Protein AF-A0A1V4UPD9-F1 (afdb_monomer_lite)

Radius of gyration: 21.55 Å; chains: 1; bounding box: 56×26×69 Å

Structure (mmCIF, N/CA/C/O backbone):
data_AF-A0A1V4UPD9-F1
#
_entry.id   AF-A0A1V4UPD9-F1
#
loop_
_atom_site.group_PDB
_atom_site.id
_atom_site.type_symbol
_atom_site.label_atom_id
_atom_site.label_alt_id
_atom_site.label_comp_id
_atom_site.label_asym_id
_atom_site.label_entity_id
_atom_site.label_seq_id
_atom_site.pdbx_PDB_ins_code
_atom_site.Cartn_x
_atom_site.Cartn_y
_atom_site.Cartn_z
_atom_site.occupancy
_atom_site.B_iso_or_equiv
_atom_site.auth_seq_id
_atom_site.auth_comp_id
_atom_site.auth_asym_id
_atom_site.auth_atom_id
_atom_site.pdbx_PDB_model_num
ATOM 1 N N . MET A 1 1 ? -16.991 -17.805 40.199 1.00 41.88 1 MET A N 1
ATOM 2 C CA . MET A 1 1 ? -15.909 -17.792 39.193 1.00 41.88 1 MET A CA 1
ATOM 3 C C . MET A 1 1 ? -16.563 -17.442 37.862 1.00 41.88 1 MET A C 1
ATOM 5 O O . MET A 1 1 ? -17.046 -18.324 37.170 1.00 41.88 1 MET A O 1
ATOM 9 N N . GLN A 1 2 ? -16.775 -16.145 37.611 1.00 40.81 2 GLN A N 1
ATOM 10 C CA . GLN A 1 2 ? -17.481 -15.676 36.415 1.00 40.81 2 GLN A CA 1
ATOM 11 C C . GLN A 1 2 ? -16.563 -15.836 35.205 1.00 40.81 2 GLN A C 1
ATOM 13 O O . GLN A 1 2 ? -15.444 -15.324 35.205 1.00 40.81 2 GLN A O 1
ATOM 18 N N . MET A 1 3 ? -17.042 -16.561 34.195 1.00 44.16 3 MET A N 1
ATOM 19 C CA . MET A 1 3 ? -16.445 -16.580 32.867 1.00 44.16 3 MET A CA 1
ATOM 20 C C . MET A 1 3 ? -16.552 -15.168 32.283 1.00 44.16 3 MET A C 1
ATOM 22 O O . MET A 1 3 ? -17.588 -14.796 31.741 1.00 44.16 3 MET A O 1
ATOM 26 N N . ARG A 1 4 ? -15.481 -14.374 32.399 1.00 46.31 4 ARG A N 1
ATOM 27 C CA . ARG A 1 4 ? -15.223 -13.287 31.452 1.00 46.31 4 ARG A CA 1
ATOM 28 C C . ARG A 1 4 ? -14.877 -13.953 30.128 1.00 46.31 4 ARG A C 1
ATOM 30 O O . ARG A 1 4 ? -13.709 -14.227 29.860 1.00 46.31 4 ARG A O 1
ATOM 37 N N . VAL A 1 5 ? -15.887 -14.294 29.337 1.00 53.84 5 VAL A N 1
ATOM 38 C CA . VAL A 1 5 ? -15.661 -14.426 27.899 1.00 53.84 5 VAL A CA 1
ATOM 39 C C . VAL A 1 5 ? -15.136 -13.058 27.463 1.00 53.84 5 VAL A C 1
ATOM 41 O O . VAL A 1 5 ? -15.765 -12.044 27.752 1.00 53.84 5 VAL A O 1
ATOM 44 N N . ARG A 1 6 ? -13.905 -13.031 26.947 1.00 54.03 6 ARG A N 1
ATOM 45 C CA . ARG A 1 6 ? -13.138 -11.820 26.639 1.00 54.03 6 ARG A CA 1
ATOM 46 C C . ARG A 1 6 ? -13.899 -10.971 25.623 1.00 54.03 6 ARG A C 1
ATOM 48 O O . ARG A 1 6 ? -13.913 -11.297 24.442 1.00 54.03 6 ARG A O 1
ATOM 55 N N . GLU A 1 7 ? -14.501 -9.876 26.074 1.00 53.22 7 GLU A N 1
ATOM 56 C CA . GLU A 1 7 ? -15.088 -8.853 25.194 1.00 53.22 7 GLU A CA 1
ATOM 57 C C . GLU A 1 7 ? -14.040 -8.317 24.200 1.00 53.22 7 GLU A C 1
ATOM 59 O O . GLU A 1 7 ? -14.354 -8.069 23.039 1.00 53.22 7 GLU A O 1
ATOM 64 N N . ASP A 1 8 ? -12.770 -8.284 24.615 1.00 53.12 8 ASP A N 1
ATOM 65 C CA . ASP A 1 8 ? -11.622 -7.931 23.774 1.00 53.12 8 ASP A CA 1
ATOM 66 C C . ASP A 1 8 ? -11.467 -8.846 22.545 1.00 53.12 8 ASP A C 1
ATOM 68 O O . ASP A 1 8 ? -11.128 -8.369 21.459 1.00 53.12 8 ASP A O 1
ATOM 72 N N . ASP A 1 9 ? -11.750 -10.148 22.676 1.00 56.34 9 ASP A N 1
ATOM 73 C CA . ASP A 1 9 ? -11.645 -11.091 21.553 1.00 56.34 9 ASP A CA 1
ATOM 74 C C . ASP A 1 9 ? -12.745 -10.807 20.514 1.00 56.34 9 ASP A C 1
ATOM 76 O O . ASP A 1 9 ? -12.488 -10.845 19.313 1.00 56.34 9 ASP A O 1
ATOM 80 N N . VAL A 1 10 ? -13.950 -10.437 20.964 1.00 57.22 10 VAL A N 1
ATOM 81 C CA . VAL A 1 10 ? -15.097 -10.130 20.090 1.00 57.22 10 VAL A CA 1
ATOM 82 C C . VAL A 1 10 ? -14.867 -8.831 19.312 1.00 57.22 10 VAL A C 1
ATOM 84 O O . VAL A 1 10 ? -15.122 -8.764 18.111 1.00 57.22 10 VAL A O 1
ATOM 87 N N . VAL A 1 11 ? -14.336 -7.802 19.973 1.00 55.56 11 VAL A N 1
ATOM 88 C CA . VAL A 1 11 ? -14.058 -6.494 19.361 1.00 55.56 11 VAL A CA 1
ATOM 89 C C . VAL A 1 11 ? -12.946 -6.584 18.311 1.00 55.56 11 VAL A C 1
ATOM 91 O O . VAL A 1 11 ? -13.034 -5.977 17.237 1.00 55.56 11 VAL A O 1
ATOM 94 N N . THR A 1 12 ? -11.911 -7.376 18.594 1.00 58.94 12 THR A N 1
ATOM 95 C CA . THR A 1 12 ? -10.813 -7.622 17.651 1.00 58.94 12 THR A CA 1
ATOM 96 C C . THR A 1 12 ? -11.311 -8.384 16.420 1.00 58.94 12 THR A C 1
ATOM 98 O O . THR A 1 12 ? -10.916 -8.062 15.298 1.00 58.94 12 THR A O 1
ATOM 101 N N . ASP A 1 13 ? -12.237 -9.327 16.606 1.00 62.50 13 ASP A N 1
ATOM 102 C CA . ASP A 1 13 ? -12.828 -10.117 15.525 1.00 62.50 13 ASP A CA 1
ATOM 103 C C . ASP A 1 13 ? -13.654 -9.246 14.559 1.00 62.50 13 ASP A C 1
ATOM 105 O O . ASP A 1 13 ? -13.524 -9.366 13.343 1.00 62.50 13 ASP A O 1
ATOM 109 N N . VAL A 1 14 ? -14.409 -8.267 15.070 1.00 64.50 14 VAL A N 1
ATOM 110 C CA . VAL A 1 14 ? -15.180 -7.322 14.235 1.00 64.50 14 VAL A CA 1
ATOM 111 C C . VAL A 1 14 ? -14.269 -6.399 13.417 1.00 64.50 14 VAL A C 1
ATOM 113 O O . VAL A 1 14 ? -14.512 -6.173 12.229 1.00 64.50 14 VAL A O 1
ATOM 116 N N . ALA A 1 15 ? -13.197 -5.874 14.017 1.00 61.72 15 ALA A N 1
ATOM 117 C CA . ALA A 1 15 ? -12.240 -5.021 13.308 1.00 61.72 15 ALA A CA 1
ATOM 118 C C . ALA A 1 15 ? -11.494 -5.795 12.206 1.00 61.72 15 ALA A C 1
ATOM 120 O O . ALA A 1 15 ? -11.293 -5.281 11.102 1.00 61.72 15 ALA A O 1
ATOM 121 N N . VAL A 1 16 ? -11.127 -7.048 12.485 1.00 62.72 16 VAL A N 1
ATOM 122 C CA . VAL A 1 16 ? -10.521 -7.956 11.506 1.00 62.72 16 VAL A CA 1
ATOM 123 C C . VAL A 1 16 ? -11.519 -8.305 10.401 1.00 62.72 16 VAL A C 1
ATOM 125 O O . VAL A 1 16 ? -11.152 -8.273 9.229 1.00 62.72 16 VAL A O 1
ATOM 128 N N . GLN A 1 17 ? -12.788 -8.555 10.726 1.00 64.00 17 GLN A N 1
ATOM 129 C CA . GLN A 1 17 ? -13.836 -8.818 9.737 1.00 64.00 17 GLN A CA 1
ATOM 130 C C . GLN A 1 17 ? -14.079 -7.623 8.810 1.00 64.00 17 GLN A C 1
ATOM 132 O O . GLN A 1 17 ? -14.153 -7.817 7.600 1.00 64.00 17 GLN A O 1
ATOM 137 N N . LEU A 1 18 ? -14.130 -6.392 9.327 1.00 63.94 18 LEU A N 1
ATOM 138 C CA . LEU A 1 18 ? -14.243 -5.184 8.498 1.00 63.94 18 LEU A CA 1
ATOM 139 C C . LEU A 1 18 ? -13.027 -5.012 7.578 1.00 63.94 18 LEU A C 1
ATOM 141 O O . LEU A 1 18 ? -13.183 -4.724 6.391 1.00 63.94 18 LEU A O 1
ATOM 145 N N . LEU A 1 19 ? -11.820 -5.275 8.088 1.00 65.19 19 LEU A N 1
ATOM 146 C CA . LEU A 1 19 ? -10.602 -5.256 7.279 1.00 65.19 19 LEU A CA 1
ATOM 147 C C . LEU A 1 19 ? -10.619 -6.329 6.180 1.00 65.19 19 LEU A C 1
ATOM 149 O O . LEU A 1 19 ? -10.166 -6.082 5.067 1.00 65.19 19 LEU A O 1
ATOM 153 N N . ILE A 1 20 ? -11.137 -7.519 6.471 1.00 67.56 20 ILE A N 1
ATOM 154 C CA . ILE A 1 20 ? -11.302 -8.603 5.497 1.00 67.56 20 ILE A CA 1
ATOM 155 C C . ILE A 1 20 ? -12.341 -8.202 4.440 1.00 67.56 20 ILE A C 1
ATOM 157 O O . ILE A 1 20 ? -12.088 -8.359 3.245 1.00 67.56 20 ILE A O 1
ATOM 161 N N . ILE A 1 21 ? -13.476 -7.639 4.863 1.00 68.44 21 ILE A N 1
ATOM 162 C CA . ILE A 1 21 ? -14.583 -7.230 3.991 1.00 68.44 21 ILE A CA 1
ATOM 163 C C . ILE A 1 21 ? -14.185 -6.083 3.063 1.00 68.44 21 ILE A C 1
ATOM 165 O O . ILE A 1 21 ? -14.641 -6.074 1.929 1.00 68.44 21 ILE A O 1
ATOM 169 N N . GLU A 1 22 ? -13.339 -5.142 3.482 1.00 64.38 22 GLU A N 1
ATOM 170 C CA . GLU A 1 22 ? -12.909 -4.032 2.616 1.00 64.38 22 GLU A CA 1
ATOM 171 C C . GLU A 1 22 ? -11.571 -4.304 1.916 1.00 64.38 22 GLU A C 1
ATOM 173 O O . GLU A 1 22 ? -11.393 -3.996 0.734 1.00 64.38 22 GLU A O 1
ATOM 178 N N . GLY A 1 23 ? -10.631 -4.939 2.613 1.00 67.19 23 GLY A N 1
ATOM 179 C CA . GLY A 1 23 ? -9.286 -5.216 2.121 1.00 67.19 23 GLY A CA 1
ATOM 180 C C . GLY A 1 23 ? -9.248 -6.276 1.022 1.00 67.19 23 GLY A C 1
ATOM 181 O O . GLY A 1 23 ? -8.504 -6.113 0.052 1.00 67.19 23 GLY A O 1
ATOM 182 N N . ILE A 1 24 ? -10.065 -7.334 1.117 1.00 70.81 24 ILE A N 1
ATOM 183 C CA . ILE A 1 24 ? -10.121 -8.381 0.083 1.00 70.81 24 ILE A CA 1
ATOM 184 C C . ILE A 1 24 ? -10.710 -7.843 -1.229 1.00 70.81 24 ILE A C 1
ATOM 186 O O . ILE A 1 24 ? -10.094 -8.074 -2.273 1.00 70.81 24 ILE A O 1
ATOM 190 N N . PRO A 1 25 ? -11.826 -7.089 -1.245 1.00 72.19 25 PRO A N 1
ATOM 191 C CA . PRO A 1 25 ? -12.313 -6.460 -2.470 1.00 72.19 25 PRO A CA 1
ATOM 192 C C . PRO A 1 25 ? -11.340 -5.441 -3.053 1.00 72.19 25 PRO A C 1
ATOM 194 O O . PRO A 1 25 ? -11.191 -5.394 -4.272 1.00 72.19 25 PRO A O 1
ATOM 197 N N . LEU A 1 26 ? -10.634 -4.668 -2.220 1.00 70.38 26 LEU A N 1
ATOM 198 C CA . LEU A 1 26 ? -9.618 -3.731 -2.702 1.00 70.38 26 LEU A CA 1
ATOM 199 C C . LEU A 1 26 ? -8.455 -4.473 -3.383 1.00 70.38 26 LEU A C 1
ATOM 201 O O . LEU A 1 26 ? -8.033 -4.098 -4.476 1.00 70.38 26 LEU A O 1
ATOM 205 N N . LEU A 1 27 ? -7.979 -5.568 -2.780 1.00 66.06 27 LEU A N 1
ATOM 206 C CA . LEU A 1 27 ? -6.993 -6.471 -3.385 1.00 66.06 27 LEU A CA 1
ATOM 207 C C . LEU A 1 27 ? -7.502 -7.076 -4.690 1.00 66.06 27 LEU A C 1
ATOM 209 O O . LEU A 1 27 ? -6.787 -7.072 -5.692 1.00 66.06 27 LEU A O 1
ATOM 213 N N . GLY A 1 28 ? -8.741 -7.567 -4.687 1.00 71.19 28 GLY A N 1
ATOM 214 C CA . GLY A 1 28 ? -9.406 -8.119 -5.860 1.00 71.19 28 GLY A CA 1
ATOM 215 C C . GLY A 1 28 ? -9.491 -7.100 -6.993 1.00 71.19 28 GLY A C 1
ATOM 216 O O . GLY A 1 28 ? -9.176 -7.429 -8.133 1.00 71.19 28 GLY A O 1
ATOM 217 N N . LEU A 1 29 ? -9.815 -5.844 -6.682 1.00 69.38 29 LEU A N 1
ATOM 218 C CA . LEU A 1 29 ? -9.849 -4.744 -7.641 1.00 69.38 29 LEU A CA 1
ATOM 219 C C . LEU A 1 29 ? -8.457 -4.445 -8.205 1.00 69.38 29 LEU A C 1
ATOM 221 O O . LEU A 1 29 ? -8.309 -4.311 -9.418 1.00 69.38 29 LEU A O 1
ATOM 225 N N . V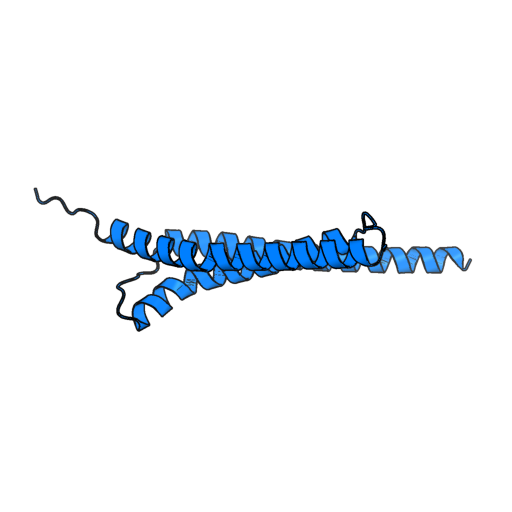AL A 1 30 ? -7.427 -4.375 -7.357 1.00 73.44 30 VAL A N 1
ATOM 226 C CA . VAL A 1 30 ? -6.039 -4.166 -7.801 1.00 73.44 30 VAL A CA 1
ATOM 227 C C . VAL A 1 30 ? -5.603 -5.287 -8.743 1.00 73.44 30 VAL A C 1
ATOM 229 O O . VAL A 1 30 ? -5.070 -5.018 -9.821 1.00 73.44 30 VAL A O 1
ATOM 232 N N . TYR A 1 31 ? -5.879 -6.540 -8.383 1.00 71.19 31 TYR A N 1
ATOM 233 C CA . TYR A 1 31 ? -5.538 -7.699 -9.205 1.00 71.19 31 TYR A CA 1
ATOM 234 C C . TYR A 1 31 ? -6.338 -7.738 -10.510 1.00 71.19 31 TYR A C 1
ATOM 236 O O . TYR A 1 31 ? -5.804 -8.079 -11.564 1.00 71.19 31 TYR A O 1
ATOM 244 N N . TYR A 1 32 ? -7.606 -7.334 -10.464 1.00 72.94 32 TYR A N 1
ATOM 245 C CA . TYR A 1 32 ? -8.466 -7.225 -11.634 1.00 72.94 32 TYR A CA 1
ATOM 246 C C . TYR A 1 32 ? -7.976 -6.146 -12.605 1.00 72.94 32 TYR A C 1
ATOM 248 O O . TYR A 1 32 ? -7.846 -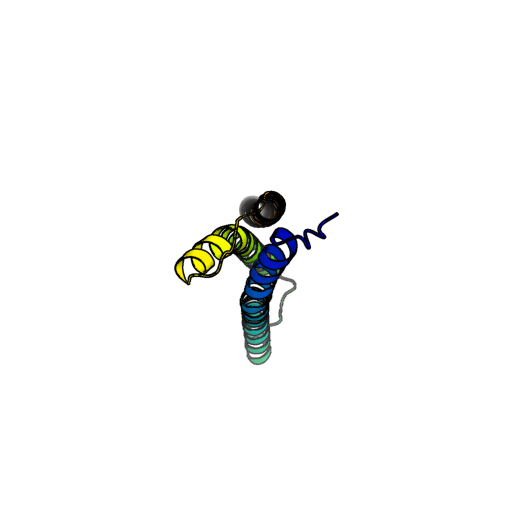6.403 -13.801 1.00 72.94 32 TYR A O 1
ATOM 256 N N . LEU A 1 33 ? -7.643 -4.952 -12.109 1.00 71.94 33 LEU A N 1
ATOM 257 C CA . LEU A 1 33 ? -7.075 -3.875 -12.923 1.00 71.94 33 LEU A CA 1
ATOM 258 C C . LEU A 1 33 ? -5.729 -4.289 -13.521 1.00 71.94 33 LEU A C 1
ATOM 260 O O . LEU A 1 33 ? -5.464 -4.025 -14.696 1.00 71.94 33 LEU A O 1
ATOM 264 N N . TRP A 1 34 ? -4.914 -5.003 -12.741 1.00 71.00 34 TRP A N 1
ATOM 265 C CA . TRP A 1 34 ? -3.669 -5.591 -13.218 1.00 71.00 34 TRP A CA 1
ATOM 266 C C . TRP A 1 34 ? -3.914 -6.565 -14.374 1.00 71.00 34 TRP A C 1
ATOM 268 O O . TRP A 1 34 ? -3.305 -6.455 -15.440 1.00 71.00 34 TRP A O 1
ATOM 278 N N . HIS A 1 35 ? -4.833 -7.508 -14.177 1.00 72.75 35 HIS A N 1
ATOM 279 C CA . HIS A 1 35 ? -5.211 -8.493 -15.179 1.00 72.75 35 HIS A CA 1
ATOM 280 C C . HIS A 1 35 ? -5.737 -7.823 -16.455 1.00 72.75 35 HIS A C 1
ATOM 282 O O . HIS A 1 35 ? -5.306 -8.158 -17.557 1.00 72.75 35 HIS A O 1
ATOM 288 N N . LYS A 1 36 ? -6.620 -6.828 -16.318 1.00 73.12 36 LYS A N 1
ATOM 289 C CA . LYS A 1 36 ? -7.193 -6.089 -17.449 1.00 73.12 36 LYS A CA 1
ATOM 290 C C . LYS A 1 36 ? -6.118 -5.356 -18.251 1.00 73.12 36 LYS A C 1
ATOM 292 O O . LYS A 1 36 ? -6.138 -5.390 -19.477 1.00 73.12 36 LYS A O 1
ATOM 297 N N . ARG A 1 37 ? -5.140 -4.746 -17.573 1.00 73.06 37 ARG A N 1
ATOM 298 C CA . ARG A 1 37 ? -3.983 -4.117 -18.224 1.00 73.06 37 ARG A CA 1
ATOM 299 C C . ARG A 1 37 ? -3.149 -5.134 -19.003 1.00 73.06 37 ARG A C 1
ATOM 301 O O . ARG A 1 37 ? -2.737 -4.842 -20.121 1.00 73.06 37 ARG A O 1
ATOM 308 N N . LYS A 1 38 ? -2.921 -6.319 -18.431 1.00 69.31 38 LYS A N 1
ATOM 309 C CA . LYS A 1 38 ? -2.185 -7.403 -19.094 1.00 69.31 38 LYS A CA 1
ATOM 310 C C . LYS A 1 38 ? -2.890 -7.858 -20.375 1.00 69.31 38 LYS A C 1
ATOM 312 O O . LYS A 1 38 ? -2.253 -7.954 -21.418 1.00 69.31 38 LYS A O 1
ATOM 317 N N . MET A 1 39 ? -4.206 -8.060 -20.307 1.00 70.44 39 MET A N 1
ATOM 318 C CA . MET A 1 39 ? -5.021 -8.429 -21.470 1.00 70.44 39 MET A CA 1
ATOM 319 C C . MET A 1 39 ? -5.007 -7.347 -22.549 1.00 70.44 39 MET A C 1
ATOM 321 O O . MET A 1 39 ? -4.798 -7.656 -23.713 1.00 70.44 39 MET A O 1
ATOM 325 N N . TYR A 1 40 ? -5.108 -6.076 -22.164 1.00 73.69 40 TYR A N 1
ATOM 326 C CA . TYR A 1 40 ? -5.032 -4.960 -23.108 1.00 73.69 40 TYR A CA 1
ATOM 327 C C . TYR A 1 40 ? -3.688 -4.884 -23.859 1.00 73.69 40 TYR A C 1
ATOM 329 O O . TYR A 1 40 ? -3.646 -4.556 -25.044 1.00 73.69 40 TYR A O 1
ATOM 337 N N . LEU A 1 41 ? -2.574 -5.188 -23.185 1.00 69.12 41 LEU A N 1
ATOM 338 C CA . LEU A 1 41 ? -1.249 -5.234 -23.817 1.00 69.12 41 LEU A CA 1
ATOM 339 C C . LEU A 1 41 ? -1.112 -6.427 -24.774 1.00 69.12 41 LEU A C 1
ATOM 341 O O . LEU A 1 41 ? -0.567 -6.264 -25.867 1.00 69.12 41 LEU A O 1
ATOM 345 N N . LEU A 1 42 ? -1.663 -7.584 -24.391 1.00 71.44 42 LEU A N 1
ATOM 346 C CA . LEU A 1 42 ? -1.731 -8.781 -25.235 1.00 71.44 42 LEU A CA 1
ATOM 347 C C . LEU A 1 42 ? -2.578 -8.547 -26.495 1.00 71.44 42 LEU A C 1
ATOM 349 O O . LEU A 1 42 ? -2.132 -8.875 -27.590 1.00 71.44 42 LEU A O 1
ATOM 353 N N . GLU A 1 43 ? -3.755 -7.928 -26.364 1.00 75.88 43 GLU A N 1
ATOM 354 C CA . GLU A 1 43 ? -4.639 -7.583 -27.490 1.00 75.88 43 GLU A CA 1
ATOM 355 C C . GLU A 1 43 ? -3.975 -6.628 -28.489 1.00 75.88 43 GLU A C 1
ATOM 357 O O . GLU A 1 43 ? -4.224 -6.704 -29.690 1.00 75.88 43 GLU A O 1
ATOM 362 N N . ARG A 1 44 ? -3.091 -5.744 -28.013 1.00 77.50 44 ARG A N 1
ATOM 363 C CA . ARG A 1 44 ? -2.318 -4.837 -28.872 1.00 77.50 44 ARG A CA 1
ATOM 364 C C . ARG A 1 44 ? -1.079 -5.476 -29.501 1.00 77.50 44 ARG A C 1
ATOM 366 O O . ARG A 1 44 ? -0.334 -4.775 -30.183 1.00 77.50 44 ARG A O 1
ATOM 373 N N . GLY A 1 45 ? -0.839 -6.769 -29.274 1.00 64.38 45 GLY A N 1
ATOM 374 C CA . GLY A 1 45 ? 0.323 -7.483 -29.804 1.00 64.38 45 GLY A CA 1
ATOM 375 C C . GLY A 1 45 ? 1.658 -6.942 -29.288 1.00 64.38 45 GLY A C 1
ATOM 376 O O . GLY A 1 45 ? 2.695 -7.195 -29.897 1.00 64.38 45 GLY A O 1
ATOM 377 N N . VAL A 1 46 ? 1.647 -6.179 -28.188 1.00 66.62 46 VAL A N 1
ATOM 378 C CA . VAL A 1 46 ? 2.868 -5.680 -27.555 1.00 66.62 46 VAL A CA 1
ATOM 379 C C . VAL A 1 46 ? 3.431 -6.840 -26.739 1.00 66.62 46 VAL A C 1
ATOM 381 O O . VAL A 1 46 ? 2.798 -7.228 -25.753 1.00 66.62 46 VAL A O 1
ATOM 384 N N . PRO A 1 47 ? 4.579 -7.432 -27.122 1.00 58.69 47 PRO A N 1
ATOM 385 C CA . PRO A 1 47 ? 5.159 -8.508 -26.338 1.00 58.69 47 PRO A CA 1
ATOM 386 C C . PRO A 1 47 ? 5.432 -7.975 -24.934 1.00 58.69 47 PRO A C 1
ATOM 388 O O . PRO A 1 47 ? 6.071 -6.932 -24.772 1.00 58.69 47 PRO A O 1
ATOM 391 N N . GLU A 1 48 ? 4.925 -8.685 -23.925 1.00 57.69 48 GLU A N 1
ATOM 392 C CA . GLU A 1 48 ? 5.262 -8.450 -22.526 1.00 57.69 48 GLU A CA 1
ATOM 393 C C . GLU A 1 48 ? 6.744 -8.810 -22.389 1.00 57.69 48 GLU A C 1
ATOM 395 O O . GLU A 1 48 ? 7.111 -9.949 -22.106 1.00 57.69 48 GLU A O 1
ATOM 400 N N . LYS A 1 49 ? 7.622 -7.853 -22.716 1.00 55.94 49 LYS A N 1
ATOM 401 C CA . LYS A 1 49 ? 9.040 -7.959 -22.403 1.00 55.94 49 LYS A CA 1
ATOM 402 C C . LYS A 1 49 ? 9.117 -8.260 -20.916 1.00 55.94 49 LYS A C 1
ATOM 404 O O . LYS A 1 49 ? 8.358 -7.688 -20.129 1.00 55.94 49 LYS A O 1
ATOM 409 N N . ASP A 1 50 ? 10.034 -9.144 -20.541 1.00 54.22 50 ASP A N 1
ATOM 410 C CA . ASP A 1 50 ? 10.441 -9.371 -19.155 1.00 54.22 50 ASP A CA 1
ATOM 411 C C . ASP A 1 50 ? 11.181 -8.105 -18.672 1.00 54.22 50 ASP A C 1
ATOM 413 O O . ASP A 1 50 ? 12.390 -8.059 -18.456 1.00 54.22 50 ASP A O 1
ATOM 417 N N . ASP A 1 51 ? 10.448 -6.994 -18.675 1.00 58.94 51 ASP A N 1
ATOM 418 C CA . ASP A 1 51 ? 10.956 -5.652 -18.561 1.00 58.94 51 ASP A CA 1
ATOM 419 C C . ASP A 1 51 ? 11.100 -5.401 -17.074 1.00 58.94 51 ASP A C 1
ATOM 421 O O . ASP A 1 51 ? 10.144 -5.454 -16.288 1.00 58.94 51 ASP A O 1
ATOM 425 N N . SER A 1 52 ? 12.326 -5.073 -16.685 1.00 60.81 52 SER A N 1
ATOM 426 C CA . SER A 1 52 ? 12.646 -4.545 -15.363 1.00 60.81 52 SER A CA 1
ATOM 427 C C . SER A 1 52 ? 11.639 -3.472 -14.919 1.00 60.81 52 SER A C 1
ATOM 429 O O . SER A 1 52 ? 11.324 -3.400 -13.734 1.00 60.81 52 SER A O 1
ATOM 431 N N . VAL A 1 53 ? 11.063 -2.730 -15.876 1.00 63.19 53 VAL A N 1
ATOM 432 C CA . VAL A 1 53 ? 9.978 -1.750 -15.731 1.00 63.19 53 VAL A CA 1
ATOM 433 C C . VAL A 1 53 ? 8.674 -2.364 -15.207 1.00 63.19 53 VAL A C 1
ATOM 435 O O . VAL A 1 53 ? 8.142 -1.880 -14.211 1.00 63.19 53 VAL A O 1
ATOM 438 N N . ALA A 1 54 ? 8.177 -3.459 -15.789 1.00 65.00 54 ALA A N 1
ATOM 439 C CA . ALA A 1 54 ? 6.955 -4.120 -15.319 1.00 65.00 54 ALA A CA 1
ATOM 440 C C . ALA A 1 54 ? 7.147 -4.715 -13.913 1.00 65.00 54 ALA A C 1
ATOM 442 O O . ALA A 1 54 ? 6.262 -4.641 -13.055 1.00 65.00 54 ALA A O 1
ATOM 443 N N . ARG A 1 55 ? 8.342 -5.253 -13.632 1.00 67.75 55 ARG A N 1
ATOM 444 C CA . ARG A 1 55 ? 8.720 -5.730 -12.290 1.00 67.75 55 ARG A CA 1
ATOM 445 C C . ARG A 1 55 ? 8.803 -4.584 -11.279 1.00 67.75 55 ARG A C 1
ATOM 447 O O . ARG A 1 55 ? 8.485 -4.769 -10.105 1.00 67.75 55 ARG A O 1
ATOM 454 N N . HIS A 1 56 ? 9.214 -3.407 -11.738 1.00 69.25 56 HIS A N 1
ATOM 455 C CA . HIS A 1 56 ? 9.279 -2.188 -10.948 1.00 69.25 56 HIS A CA 1
ATOM 456 C C . HIS A 1 56 ? 7.895 -1.664 -10.580 1.00 69.25 56 HIS A C 1
ATOM 458 O O . HIS A 1 56 ? 7.630 -1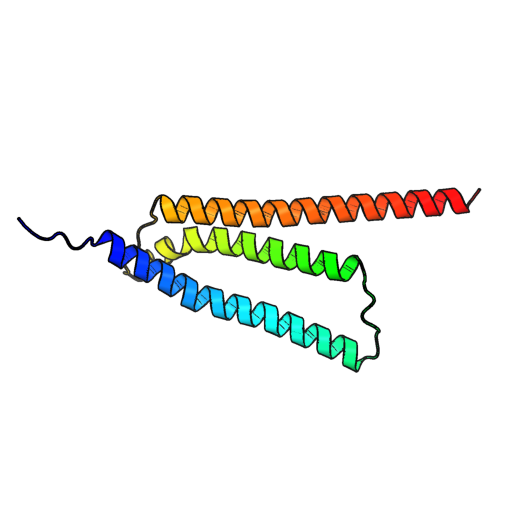.392 -9.413 1.00 69.25 56 HIS A O 1
ATOM 464 N N . GLU A 1 57 ? 6.992 -1.596 -11.555 1.00 72.06 57 GLU A N 1
ATOM 465 C CA . GLU A 1 57 ? 5.606 -1.193 -11.332 1.00 72.06 57 GLU A CA 1
ATOM 466 C C . GLU A 1 57 ? 4.899 -2.134 -10.355 1.00 72.06 57 GLU A C 1
ATOM 468 O O . GLU A 1 57 ? 4.237 -1.653 -9.441 1.00 72.06 57 GLU A O 1
ATOM 473 N N . ARG A 1 58 ? 5.108 -3.459 -10.455 1.00 72.62 58 ARG A N 1
ATOM 474 C CA . ARG A 1 58 ? 4.585 -4.421 -9.460 1.00 72.62 58 ARG A CA 1
ATOM 475 C C . ARG A 1 58 ? 5.066 -4.106 -8.046 1.00 72.62 58 ARG A C 1
ATOM 477 O O . ARG A 1 58 ? 4.279 -4.151 -7.107 1.00 72.62 58 ARG A O 1
ATOM 484 N N . ARG A 1 59 ? 6.353 -3.781 -7.881 1.00 76.25 59 ARG A N 1
ATOM 485 C CA . ARG A 1 59 ? 6.926 -3.436 -6.569 1.00 76.25 59 ARG A CA 1
ATOM 486 C C . ARG A 1 59 ? 6.361 -2.133 -6.019 1.00 76.25 59 ARG A C 1
ATOM 488 O O . ARG A 1 59 ? 6.091 -2.075 -4.826 1.00 76.25 59 ARG A O 1
ATOM 495 N N . ILE A 1 60 ? 6.152 -1.132 -6.872 1.00 80.12 60 ILE A N 1
ATOM 496 C CA . ILE A 1 60 ? 5.532 0.137 -6.476 1.00 80.12 60 ILE A CA 1
ATOM 497 C C . ILE A 1 60 ? 4.080 -0.093 -6.065 1.00 80.12 60 ILE A C 1
ATOM 499 O O . ILE A 1 60 ? 3.700 0.319 -4.978 1.00 80.12 60 ILE A O 1
ATOM 503 N N . VAL A 1 61 ? 3.285 -0.792 -6.880 1.00 81.00 61 VAL A N 1
ATOM 504 C CA . VAL A 1 61 ? 1.872 -1.076 -6.576 1.00 81.00 61 VAL A CA 1
ATOM 505 C C . VAL A 1 61 ? 1.745 -1.864 -5.274 1.00 81.00 61 VAL A C 1
ATOM 507 O O . VAL A 1 61 ? 0.963 -1.478 -4.411 1.00 81.00 61 VAL A O 1
ATOM 510 N N . ASN A 1 62 ? 2.564 -2.901 -5.080 1.00 79.38 62 ASN A N 1
ATOM 511 C CA . ASN A 1 62 ? 2.580 -3.652 -3.825 1.00 79.38 62 ASN A CA 1
ATOM 512 C C . ASN A 1 62 ? 3.040 -2.786 -2.644 1.00 79.38 62 ASN A C 1
ATOM 514 O O . ASN A 1 62 ? 2.461 -2.877 -1.570 1.00 79.38 62 ASN A O 1
ATOM 518 N N . GLY A 1 63 ? 4.046 -1.928 -2.831 1.00 82.44 63 GLY A N 1
ATOM 519 C CA . GLY A 1 63 ? 4.510 -1.005 -1.795 1.00 82.44 63 GLY A CA 1
ATOM 520 C C . GLY A 1 63 ? 3.432 -0.005 -1.371 1.00 82.44 63 GLY A C 1
ATOM 521 O O . GLY A 1 63 ? 3.192 0.159 -0.178 1.00 82.44 63 GLY A O 1
ATOM 522 N N . ILE A 1 64 ? 2.734 0.603 -2.339 1.00 84.00 64 ILE A N 1
ATOM 523 C CA . ILE A 1 64 ? 1.588 1.495 -2.095 1.00 84.00 64 ILE A CA 1
ATOM 524 C C . ILE A 1 64 ? 0.482 0.727 -1.375 1.00 84.00 64 ILE A C 1
ATOM 526 O O . ILE A 1 64 ? -0.047 1.214 -0.382 1.00 84.00 64 ILE A O 1
ATOM 530 N N . PHE A 1 65 ? 0.155 -0.476 -1.848 1.00 84.06 65 PHE A N 1
ATOM 531 C CA . PHE A 1 65 ? -0.881 -1.302 -1.246 1.00 84.06 65 PHE A CA 1
ATOM 532 C C . PHE A 1 65 ? -0.565 -1.633 0.217 1.00 84.06 65 PHE A C 1
ATOM 534 O O . PHE A 1 65 ? -1.406 -1.398 1.077 1.00 84.06 65 PHE A O 1
ATOM 541 N N . LEU A 1 66 ? 0.646 -2.112 0.524 1.00 82.75 66 LEU A N 1
ATOM 542 C CA . LEU A 1 66 ? 1.046 -2.414 1.901 1.00 82.75 66 LEU A CA 1
ATOM 543 C C . LEU A 1 66 ? 1.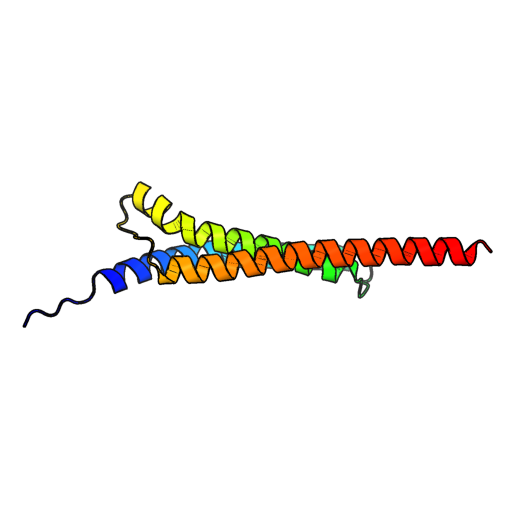065 -1.159 2.783 1.00 82.75 66 LEU A C 1
ATOM 545 O O . LEU A 1 66 ? 0.605 -1.205 3.920 1.00 82.75 66 LEU A O 1
ATOM 549 N N . ALA A 1 67 ? 1.556 -0.029 2.268 1.00 84.12 67 ALA A N 1
ATOM 550 C CA . ALA A 1 67 ? 1.555 1.221 3.021 1.00 84.12 67 ALA A CA 1
ATOM 551 C C . ALA A 1 67 ? 0.120 1.673 3.341 1.00 84.12 67 ALA A C 1
ATOM 553 O O . ALA A 1 67 ? -0.195 1.987 4.486 1.00 84.12 67 ALA A O 1
ATOM 554 N N . LEU A 1 68 ? -0.782 1.643 2.359 1.00 82.56 68 LEU A N 1
ATOM 555 C CA . LEU A 1 68 ? -2.186 1.981 2.578 1.00 82.56 68 LEU A CA 1
ATOM 556 C C . LEU A 1 68 ? -2.865 0.985 3.520 1.00 82.56 68 LEU A C 1
ATOM 558 O O . LEU A 1 68 ? -3.563 1.416 4.426 1.00 82.56 68 LEU A O 1
ATOM 562 N N . ALA A 1 69 ? -2.624 -0.317 3.368 1.00 82.00 69 ALA A N 1
ATOM 563 C CA . ALA A 1 69 ? -3.188 -1.346 4.239 1.00 82.00 69 ALA A CA 1
ATOM 564 C C . ALA A 1 69 ? -2.773 -1.148 5.705 1.00 82.00 69 ALA A C 1
ATOM 566 O O . ALA A 1 69 ? -3.623 -1.206 6.591 1.00 82.00 69 ALA A O 1
ATOM 567 N N . GLY A 1 70 ? -1.496 -0.842 5.962 1.00 82.88 70 GLY A N 1
ATOM 568 C CA . GLY A 1 70 ? -1.019 -0.512 7.307 1.00 82.88 70 GLY A CA 1
ATOM 569 C C . GLY A 1 70 ? -1.705 0.733 7.879 1.00 82.88 70 GLY A C 1
ATOM 570 O O . GLY A 1 70 ? -2.134 0.732 9.028 1.00 82.88 70 GLY A O 1
ATOM 571 N N . VAL A 1 71 ? -1.897 1.777 7.068 1.00 84.38 71 VAL A N 1
ATOM 572 C CA . VAL A 1 71 ? -2.630 2.988 7.480 1.00 84.38 71 VAL A CA 1
ATOM 573 C C . VAL A 1 71 ? -4.102 2.674 7.771 1.00 84.38 71 VAL A C 1
ATOM 575 O O . VAL A 1 71 ? -4.617 3.072 8.816 1.00 84.38 71 VAL A O 1
ATOM 578 N N . PHE A 1 72 ? -4.772 1.919 6.900 1.00 82.38 72 PHE A N 1
ATOM 579 C CA . PHE A 1 72 ? -6.168 1.529 7.081 1.00 82.38 72 PHE A CA 1
ATOM 580 C C . PHE A 1 72 ? -6.370 0.694 8.342 1.00 82.38 72 PHE A C 1
ATOM 582 O O . PHE A 1 72 ? -7.263 1.017 9.110 1.00 82.38 72 PHE A O 1
ATOM 589 N N . MET A 1 73 ? -5.495 -0.268 8.652 1.00 79.88 73 MET A N 1
ATOM 590 C CA . MET A 1 73 ? -5.581 -1.039 9.903 1.00 79.88 73 MET A CA 1
ATOM 591 C C . MET A 1 73 ? -5.582 -0.161 11.172 1.00 79.88 73 MET A C 1
ATOM 593 O O . MET A 1 73 ? -6.194 -0.534 12.169 1.00 79.88 73 MET A O 1
ATOM 597 N N . ILE A 1 74 ? -4.937 1.012 11.145 1.00 83.44 74 ILE A N 1
ATOM 598 C CA . ILE A 1 74 ? -4.942 1.974 12.264 1.00 83.44 74 ILE A CA 1
ATOM 599 C C . ILE A 1 74 ? -6.225 2.819 12.271 1.00 83.44 74 ILE A C 1
ATOM 601 O O . ILE A 1 74 ? -6.739 3.178 13.333 1.00 83.44 74 ILE A O 1
ATOM 605 N N . LEU A 1 75 ? -6.730 3.175 11.089 1.00 79.94 75 LEU A N 1
ATOM 606 C CA . LEU A 1 75 ? -7.900 4.038 10.918 1.00 79.94 75 LEU A CA 1
ATOM 607 C C . LEU A 1 75 ? -9.229 3.296 11.082 1.00 79.94 75 LEU A C 1
ATOM 609 O O . LEU A 1 75 ? -10.164 3.887 11.616 1.00 79.94 75 LEU A O 1
ATOM 613 N N . THR A 1 76 ? -9.323 2.028 10.684 1.00 79.06 76 THR A N 1
ATOM 614 C CA . THR A 1 76 ? -10.561 1.235 10.707 1.00 79.06 76 THR A CA 1
ATOM 615 C C . THR A 1 76 ? -11.239 1.232 12.083 1.00 79.06 76 THR A C 1
ATOM 617 O O . THR A 1 76 ? -12.424 1.560 12.126 1.00 79.06 76 THR A O 1
ATOM 620 N N . PRO A 1 77 ? -10.546 1.001 13.220 1.00 75.69 77 PRO A N 1
ATOM 621 C CA . PRO A 1 77 ? -11.184 1.074 14.538 1.00 75.69 77 PRO A CA 1
ATOM 622 C C . PRO A 1 77 ? -11.729 2.472 14.863 1.00 75.69 77 PRO A C 1
ATOM 624 O O . PRO A 1 77 ? -12.797 2.610 15.451 1.00 75.69 77 PRO A O 1
ATOM 627 N N . LYS A 1 78 ? -11.038 3.535 14.425 1.00 77.06 78 LYS A N 1
ATOM 628 C CA . LYS A 1 78 ? -11.492 4.920 14.633 1.00 77.06 78 LYS A CA 1
ATOM 629 C C . LYS A 1 78 ? -12.716 5.268 13.791 1.00 77.06 78 LYS A C 1
ATOM 631 O O . LYS A 1 78 ? -13.590 5.985 14.264 1.00 77.06 78 LYS A O 1
ATOM 636 N N . ILE A 1 79 ? -12.776 4.779 12.554 1.00 77.19 79 ILE A N 1
ATOM 637 C CA . ILE A 1 79 ? -13.928 4.979 11.667 1.00 77.19 79 ILE A CA 1
ATOM 638 C C . ILE A 1 79 ? -15.128 4.178 12.185 1.00 77.19 79 ILE A C 1
ATOM 640 O O . ILE A 1 79 ? -16.235 4.704 12.243 1.00 77.19 79 ILE A O 1
ATOM 644 N N . ALA A 1 80 ? -14.904 2.945 12.640 1.00 75.06 80 ALA A N 1
ATOM 645 C CA . ALA A 1 80 ? -15.927 2.116 13.268 1.00 75.06 80 ALA A CA 1
ATOM 646 C C . ALA A 1 80 ? -16.509 2.782 14.532 1.00 75.06 80 ALA A C 1
ATOM 648 O O . ALA A 1 80 ? -17.729 2.816 14.693 1.00 75.06 80 ALA A O 1
ATOM 649 N N . ALA A 1 81 ? -15.669 3.429 15.349 1.00 73.19 81 ALA A N 1
ATOM 650 C CA . ALA A 1 81 ? -16.127 4.206 16.501 1.00 73.19 81 ALA A CA 1
ATOM 651 C C . ALA A 1 81 ? -17.058 5.376 16.117 1.00 73.19 81 ALA A C 1
ATOM 653 O O . ALA A 1 81 ? -18.009 5.663 16.842 1.00 73.19 81 ALA A O 1
ATOM 654 N N . LEU A 1 82 ? -16.851 6.023 14.961 1.00 74.50 82 LEU A N 1
ATOM 655 C CA . LEU A 1 82 ? -17.766 7.060 14.451 1.00 74.50 82 LEU A CA 1
ATOM 656 C C . LEU A 1 82 ? -19.129 6.493 14.023 1.00 74.50 82 LEU A C 1
ATOM 658 O O . LEU A 1 82 ? -20.126 7.209 14.067 1.00 74.50 82 LEU A O 1
ATOM 662 N N . ALA A 1 83 ? -19.178 5.220 13.629 1.00 76.94 83 ALA A N 1
ATOM 663 C CA . ALA A 1 83 ? -20.405 4.508 13.277 1.00 76.94 83 ALA A CA 1
ATOM 664 C C . ALA A 1 83 ? -21.112 3.875 14.495 1.00 76.94 83 ALA A C 1
ATOM 666 O O . ALA A 1 83 ? -22.101 3.165 14.323 1.00 76.94 83 ALA A O 1
ATOM 667 N N . GLY A 1 84 ? -20.619 4.119 15.717 1.00 73.75 84 GLY A N 1
ATOM 668 C CA . GLY A 1 84 ? -21.170 3.545 16.948 1.00 73.75 84 GLY A CA 1
ATOM 669 C C . GLY A 1 84 ? -20.777 2.085 17.190 1.00 73.75 84 GLY A C 1
ATOM 670 O O . GLY A 1 84 ? -21.391 1.424 18.022 1.00 73.75 84 GLY A O 1
ATOM 671 N N . ILE A 1 85 ? -19.772 1.573 16.474 1.00 74.44 85 ILE A N 1
ATOM 672 C CA . ILE A 1 85 ? -19.208 0.240 16.695 1.00 74.44 85 ILE A CA 1
ATOM 673 C C . ILE A 1 85 ? -18.081 0.378 17.720 1.00 74.44 85 ILE A C 1
ATOM 675 O O . ILE A 1 85 ? -17.131 1.135 17.505 1.00 74.44 85 ILE A O 1
ATOM 679 N N . GLU A 1 86 ? -18.164 -0.360 18.826 1.00 67.19 86 GLU A N 1
ATOM 680 C CA . GLU A 1 86 ? -17.114 -0.408 19.847 1.00 67.19 86 GLU A CA 1
ATOM 681 C C . GLU A 1 86 ? -15.890 -1.161 19.310 1.00 67.19 86 GLU A C 1
ATOM 683 O O . GLU A 1 86 ? -15.704 -2.344 19.563 1.00 67.19 86 GLU A O 1
ATOM 688 N N . ALA A 1 87 ? -15.065 -0.477 18.517 1.00 66.56 87 ALA A N 1
ATOM 689 C CA . ALA A 1 87 ? -13.803 -0.986 17.999 1.00 66.56 87 ALA A CA 1
ATOM 690 C C . ALA A 1 87 ? -12.637 -0.241 18.655 1.00 66.56 87 ALA A C 1
ATOM 692 O O . ALA A 1 87 ? -12.453 0.961 18.451 1.00 66.56 87 ALA A O 1
ATOM 693 N N . GLN A 1 88 ? -11.826 -0.950 19.441 1.00 69.44 88 GLN A N 1
ATOM 694 C CA . GLN A 1 88 ? -10.619 -0.391 20.049 1.00 69.44 88 GLN A CA 1
ATOM 695 C C . GLN A 1 88 ? -9.362 -0.801 19.285 1.00 69.44 88 GLN A C 1
ATOM 697 O O . GLN A 1 88 ? -9.234 -1.913 18.776 1.00 69.44 88 GLN A O 1
ATOM 702 N N . LEU A 1 89 ? -8.407 0.125 19.217 1.00 72.25 89 LEU A N 1
ATOM 703 C CA . LEU A 1 89 ? -7.093 -0.131 18.644 1.00 72.25 89 LEU A CA 1
ATOM 704 C C . LEU A 1 89 ? -6.248 -0.908 19.664 1.00 72.25 89 LEU A C 1
ATOM 706 O O . LEU A 1 89 ? -5.740 -0.324 20.622 1.00 72.25 89 LEU A O 1
ATOM 710 N N . THR A 1 90 ? -6.102 -2.217 19.467 1.00 80.00 90 THR A N 1
ATOM 711 C CA . THR A 1 90 ? -5.253 -3.058 20.321 1.00 80.00 90 THR A CA 1
ATOM 712 C C . THR A 1 90 ? -3.771 -2.850 20.004 1.00 80.00 90 THR A C 1
ATOM 714 O O . THR A 1 90 ? -3.393 -2.456 18.896 1.00 80.00 90 THR A O 1
ATOM 717 N N . PHE A 1 91 ? -2.899 -3.134 20.977 1.00 76.44 91 PHE A N 1
ATOM 718 C CA . PHE A 1 91 ? -1.448 -3.048 20.777 1.00 76.44 91 PHE A CA 1
ATOM 719 C C . PHE A 1 91 ? -0.957 -4.002 19.676 1.00 76.44 91 PHE A C 1
ATOM 721 O O . PHE A 1 91 ? -0.069 -3.652 18.903 1.00 76.44 91 PHE A O 1
ATOM 728 N N . GLU A 1 92 ? -1.568 -5.182 19.559 1.00 76.00 92 GLU A N 1
ATOM 729 C CA . GLU A 1 92 ? -1.244 -6.161 18.518 1.00 76.00 92 GLU A CA 1
ATOM 730 C C . GLU A 1 92 ? -1.611 -5.650 17.121 1.00 76.00 92 GLU A C 1
ATOM 732 O O . GLU A 1 92 ? -0.794 -5.734 16.203 1.00 76.00 92 GLU A O 1
ATOM 737 N N . LEU A 1 93 ? -2.795 -5.043 16.967 1.00 76.38 93 LEU A N 1
ATOM 738 C CA . LEU A 1 93 ? -3.231 -4.447 15.704 1.00 76.38 93 LEU A CA 1
ATOM 739 C C . LEU A 1 93 ? -2.357 -3.243 15.321 1.00 76.38 93 LEU A C 1
ATOM 741 O O . LEU A 1 93 ? -1.992 -3.077 14.156 1.00 76.38 93 LEU A O 1
ATOM 745 N N . LEU A 1 94 ? -1.954 -2.431 16.302 1.00 79.56 94 LEU A N 1
ATOM 746 C CA . LEU A 1 94 ? -0.993 -1.344 16.109 1.00 79.56 94 LEU A CA 1
ATOM 747 C C . LEU A 1 94 ? 0.379 -1.873 15.649 1.00 79.56 94 LEU A C 1
ATOM 749 O O . LEU A 1 94 ? 0.975 -1.336 14.718 1.00 79.56 94 LEU A O 1
ATOM 753 N N . LEU A 1 95 ? 0.885 -2.939 16.271 1.00 76.25 95 LEU A N 1
ATOM 754 C CA . LEU A 1 95 ? 2.172 -3.524 15.903 1.00 76.25 95 LEU A CA 1
ATOM 755 C C . LEU A 1 95 ? 2.124 -4.137 14.497 1.00 76.25 95 LEU A C 1
ATOM 757 O O . LEU A 1 95 ? 3.006 -3.874 13.678 1.00 76.25 95 LEU A O 1
ATOM 761 N N . ALA A 1 96 ? 1.082 -4.913 14.197 1.00 77.44 96 ALA A N 1
ATOM 762 C CA . ALA A 1 96 ? 0.886 -5.527 12.888 1.00 77.44 96 ALA A CA 1
ATOM 763 C C . ALA A 1 96 ? 0.769 -4.467 11.784 1.00 77.44 96 ALA A C 1
ATOM 765 O O . ALA A 1 96 ? 1.460 -4.547 10.767 1.00 77.44 96 ALA A O 1
ATOM 766 N N . SER A 1 97 ? -0.040 -3.431 12.012 1.00 81.25 97 SER A N 1
ATOM 767 C CA . SER A 1 97 ? -0.207 -2.326 11.065 1.00 81.25 97 SER A CA 1
ATOM 768 C C . SER A 1 97 ? 1.087 -1.549 10.824 1.00 81.25 97 SER A C 1
ATOM 770 O O . SER A 1 97 ? 1.392 -1.223 9.676 1.00 81.25 97 SER A O 1
ATOM 772 N N . LEU A 1 98 ? 1.903 -1.328 11.860 1.00 83.62 98 LEU A N 1
ATOM 773 C CA . LEU A 1 98 ? 3.207 -0.679 11.734 1.00 83.62 98 LEU A CA 1
ATOM 774 C C . LEU A 1 98 ? 4.197 -1.520 10.915 1.00 83.62 98 LEU A C 1
ATOM 776 O O . LEU A 1 98 ? 4.902 -0.977 10.063 1.00 83.62 98 LEU A O 1
ATOM 780 N N . ILE A 1 99 ? 4.244 -2.837 11.140 1.00 82.50 99 ILE A N 1
ATOM 781 C CA . ILE A 1 99 ? 5.104 -3.754 10.376 1.00 82.50 99 ILE A CA 1
ATOM 782 C C . ILE A 1 99 ? 4.704 -3.742 8.897 1.00 82.50 99 ILE A C 1
ATOM 784 O O . ILE A 1 99 ? 5.563 -3.595 8.025 1.00 82.50 99 ILE A O 1
ATOM 788 N N . VAL A 1 100 ? 3.404 -3.845 8.611 1.00 82.25 100 VAL A N 1
ATOM 789 C CA . VAL A 1 100 ? 2.864 -3.829 7.243 1.00 82.25 100 VAL A CA 1
ATOM 790 C C . VAL A 1 100 ? 3.134 -2.483 6.563 1.00 82.25 100 VAL A C 1
ATOM 792 O O . VAL A 1 100 ? 3.611 -2.454 5.426 1.00 82.25 100 VAL A O 1
ATOM 795 N N . PHE A 1 101 ? 2.931 -1.372 7.275 1.00 82.12 101 PHE A N 1
ATOM 796 C CA . PHE A 1 101 ? 3.253 -0.033 6.786 1.00 82.12 101 PHE A CA 1
ATOM 797 C C . PHE A 1 101 ? 4.742 0.108 6.449 1.00 82.12 101 PHE A C 1
ATOM 799 O O . PHE A 1 101 ? 5.100 0.549 5.356 1.00 82.12 101 PHE A O 1
ATOM 806 N N . CYS A 1 102 ? 5.617 -0.320 7.362 1.00 85.38 102 CYS A N 1
ATOM 807 C CA . CYS A 1 102 ? 7.064 -0.260 7.188 1.00 85.38 102 CYS A CA 1
ATOM 808 C C . CYS A 1 102 ? 7.526 -1.113 5.997 1.00 85.38 102 CYS A C 1
ATOM 810 O O . CYS A 1 102 ? 8.337 -0.659 5.191 1.00 85.38 102 CYS A O 1
ATOM 812 N N . ALA A 1 103 ? 6.955 -2.308 5.816 1.00 81.12 103 ALA A N 1
ATOM 813 C CA . ALA A 1 103 ? 7.217 -3.148 4.651 1.00 81.12 103 ALA A CA 1
ATOM 814 C C . ALA A 1 103 ? 6.791 -2.466 3.336 1.00 81.12 103 ALA A C 1
ATOM 816 O O . ALA A 1 103 ? 7.529 -2.512 2.347 1.00 81.12 103 ALA A O 1
ATOM 817 N N . GLY A 1 104 ? 5.643 -1.780 3.329 1.00 83.38 104 GLY A N 1
ATOM 818 C CA . GLY A 1 104 ? 5.194 -0.968 2.196 1.00 83.38 104 GLY A CA 1
ATOM 819 C C . GLY A 1 104 ? 6.167 0.162 1.859 1.00 83.38 104 GLY A C 1
ATOM 820 O O . GLY A 1 104 ? 6.615 0.281 0.717 1.00 83.38 104 GLY A O 1
ATOM 821 N N . VAL A 1 105 ? 6.579 0.939 2.864 1.00 85.50 105 VAL A N 1
ATOM 822 C CA . VAL A 1 105 ? 7.560 2.027 2.708 1.00 85.50 105 VAL A CA 1
ATOM 823 C C . VAL A 1 105 ? 8.918 1.496 2.236 1.00 85.50 105 VAL A C 1
ATOM 825 O O . VAL A 1 105 ? 9.513 2.066 1.322 1.00 85.50 105 VAL A O 1
ATOM 828 N N . ALA A 1 106 ? 9.393 0.378 2.787 1.00 85.81 106 ALA A N 1
ATOM 829 C CA . ALA A 1 106 ? 10.643 -0.255 2.375 1.00 85.81 106 ALA A CA 1
ATOM 830 C C . ALA A 1 106 ? 10.611 -0.686 0.899 1.00 85.81 106 ALA A C 1
ATOM 832 O O . ALA A 1 106 ? 11.589 -0.486 0.176 1.00 85.81 106 ALA A O 1
ATOM 833 N N . LEU A 1 107 ? 9.481 -1.218 0.420 1.00 81.81 107 LEU A N 1
ATOM 834 C CA . LEU A 1 107 ? 9.290 -1.549 -0.994 1.00 81.81 107 LEU A CA 1
ATOM 835 C C . LEU A 1 107 ? 9.282 -0.303 -1.887 1.00 81.81 107 LEU A C 1
ATOM 837 O O . LEU A 1 107 ? 9.882 -0.329 -2.964 1.00 81.81 107 LEU A O 1
ATOM 841 N N . LEU A 1 108 ? 8.672 0.797 -1.438 1.00 84.06 108 LEU A N 1
ATOM 842 C CA . LEU A 1 108 ? 8.677 2.069 -2.165 1.00 84.06 108 LEU A CA 1
ATOM 843 C C . LEU A 1 108 ? 10.083 2.667 -2.255 1.00 84.06 108 LEU A C 1
ATOM 845 O O . LEU A 1 108 ? 10.540 2.986 -3.353 1.00 84.06 108 LEU A O 1
ATOM 849 N N . ILE A 1 109 ? 10.814 2.738 -1.144 1.00 84.44 109 ILE A N 1
ATOM 850 C CA . ILE A 1 109 ? 12.194 3.243 -1.118 1.00 84.44 109 ILE A CA 1
ATOM 851 C C . ILE A 1 109 ? 13.113 2.337 -1.946 1.00 84.44 109 ILE A C 1
ATOM 853 O O . ILE A 1 109 ? 13.882 2.819 -2.780 1.00 84.44 109 ILE A O 1
ATOM 857 N N . GLY A 1 110 ? 13.001 1.018 -1.769 1.00 80.88 110 GLY A N 1
ATOM 858 C CA . GLY A 1 110 ? 13.758 0.033 -2.535 1.00 80.88 110 GLY A CA 1
ATOM 859 C C . GLY A 1 110 ? 13.480 0.129 -4.036 1.00 80.88 110 GLY A C 1
ATOM 860 O O . GLY A 1 110 ? 14.403 0.009 -4.842 1.00 80.88 110 GLY A O 1
ATOM 861 N N . SER A 1 111 ? 12.235 0.419 -4.429 1.00 77.19 111 SER A N 1
ATOM 862 C CA . SER A 1 111 ? 11.908 0.719 -5.823 1.00 77.19 111 SER A CA 1
ATOM 863 C C . SER A 1 111 ? 12.578 2.020 -6.290 1.00 77.19 111 SER A C 1
ATOM 865 O O . SER A 1 111 ? 13.317 1.990 -7.268 1.00 77.19 111 SER A O 1
ATOM 867 N N . GLY A 1 112 ? 12.485 3.129 -5.550 1.00 74.75 112 GLY A N 1
ATOM 868 C CA . GLY A 1 112 ? 13.144 4.390 -5.918 1.00 74.75 112 GLY A CA 1
ATOM 869 C C . GLY A 1 112 ? 14.661 4.252 -6.121 1.00 74.75 112 GLY A C 1
ATOM 870 O O . GLY A 1 112 ? 15.203 4.715 -7.128 1.00 74.75 112 GLY A O 1
ATOM 871 N N . LEU A 1 113 ? 15.338 3.527 -5.226 1.00 77.62 113 LEU A N 1
ATOM 872 C CA . LEU A 1 113 ? 16.776 3.238 -5.308 1.00 77.62 113 LEU A CA 1
ATOM 873 C C . LEU A 1 113 ? 17.155 2.416 -6.545 1.00 77.62 113 LEU A C 1
ATOM 875 O O . LEU A 1 113 ? 18.148 2.715 -7.211 1.00 77.62 113 LEU A O 1
ATOM 879 N N . LEU A 1 114 ? 16.370 1.389 -6.877 1.00 72.62 114 LEU A N 1
ATOM 880 C CA . LEU A 1 114 ? 16.614 0.568 -8.064 1.00 72.62 114 LEU A CA 1
ATOM 881 C C . LEU A 1 114 ? 16.420 1.367 -9.354 1.00 72.62 114 LEU A C 1
ATOM 883 O O . LEU A 1 114 ? 17.188 1.183 -10.298 1.00 72.62 114 LEU A O 1
ATOM 887 N N . ARG A 1 115 ? 15.444 2.283 -9.381 1.00 70.12 115 ARG A N 1
ATOM 888 C CA . ARG A 1 115 ? 15.219 3.181 -10.520 1.00 70.12 115 ARG A CA 1
ATOM 889 C C . ARG A 1 115 ? 16.391 4.132 -10.705 1.00 70.12 115 ARG A C 1
ATOM 891 O O . ARG A 1 115 ? 16.898 4.267 -11.813 1.00 70.12 115 ARG A O 1
ATOM 898 N N . TYR A 1 116 ? 16.856 4.730 -9.609 1.00 71.94 116 TYR A N 1
ATOM 899 C CA . TYR A 1 116 ? 18.011 5.622 -9.613 1.00 71.94 116 TYR A CA 1
ATOM 900 C C . TYR A 1 116 ? 19.276 4.908 -10.106 1.00 71.94 116 TYR A C 1
ATOM 902 O O . TYR A 1 116 ? 19.996 5.423 -10.961 1.00 71.94 116 TYR A O 1
ATOM 910 N N . LYS A 1 117 ? 19.523 3.683 -9.626 1.00 71.56 117 LYS A N 1
ATOM 911 C CA . LYS A 1 117 ? 20.674 2.879 -10.052 1.00 71.56 117 LYS A CA 1
ATOM 912 C C . LYS A 1 117 ? 20.596 2.499 -11.535 1.00 71.56 117 LYS A C 1
ATOM 914 O O . LYS A 1 117 ? 21.605 2.607 -12.223 1.00 71.56 117 LYS A O 1
ATOM 919 N N . ALA A 1 118 ? 19.417 2.111 -12.028 1.00 69.00 118 ALA A N 1
ATOM 920 C CA . ALA A 1 118 ? 19.207 1.794 -13.442 1.00 69.00 118 ALA A CA 1
ATOM 921 C C . ALA A 1 118 ? 19.454 3.011 -14.352 1.00 69.00 118 ALA A C 1
ATOM 923 O O . ALA A 1 118 ? 20.131 2.892 -15.369 1.00 69.00 118 ALA A O 1
ATOM 924 N N . MET A 1 119 ? 18.979 4.194 -13.949 1.00 66.25 119 MET A N 1
ATOM 925 C CA . MET A 1 119 ? 19.158 5.438 -14.707 1.00 66.25 119 MET A CA 1
ATOM 926 C C . MET A 1 119 ? 20.628 5.875 -14.756 1.00 66.25 119 MET A C 1
ATOM 928 O O . MET A 1 119 ? 21.135 6.242 -15.810 1.00 66.25 119 MET A O 1
ATOM 932 N N . ARG A 1 120 ? 21.345 5.753 -13.631 1.00 72.50 120 ARG A N 1
ATOM 933 C CA . ARG A 1 120 ? 22.780 6.068 -13.544 1.00 72.50 120 ARG A CA 1
ATOM 934 C C . ARG A 1 120 ? 23.650 5.124 -14.378 1.00 72.50 120 ARG A C 1
ATOM 936 O O . ARG A 1 120 ? 24.724 5.514 -14.827 1.00 72.50 120 ARG A O 1
ATOM 943 N N . GLN A 1 121 ? 23.223 3.873 -14.531 1.00 67.88 121 GLN A N 1
ATOM 944 C CA . GLN A 1 121 ? 23.946 2.885 -15.325 1.00 67.88 121 GLN A CA 1
ATOM 945 C C . GLN A 1 121 ? 23.756 3.129 -16.825 1.00 67.88 121 GLN A C 1
ATOM 947 O O . GLN A 1 121 ? 24.742 3.143 -17.551 1.00 67.88 121 GLN A O 1
ATOM 952 N N . TYR A 1 122 ? 22.533 3.461 -17.250 1.00 66.69 122 TYR A N 1
ATOM 953 C CA . TYR A 1 122 ? 22.251 3.884 -18.624 1.00 66.69 122 TYR A CA 1
ATOM 954 C C . TYR A 1 122 ? 23.092 5.100 -19.044 1.00 66.69 122 TYR A C 1
ATOM 956 O O . TYR A 1 122 ? 23.680 5.105 -20.119 1.00 66.69 122 TYR A O 1
ATOM 964 N N . ASP A 1 123 ? 23.201 6.103 -18.168 1.00 69.62 123 ASP A N 1
ATOM 965 C CA . AS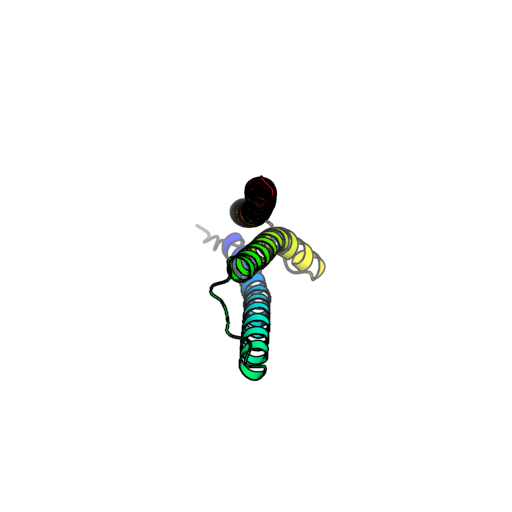P A 1 123 ? 23.980 7.323 -18.418 1.00 69.62 123 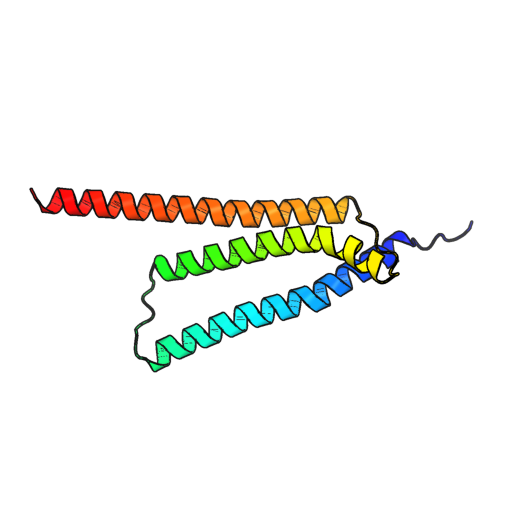ASP A CA 1
ATOM 966 C C . ASP A 1 123 ? 25.491 7.038 -18.567 1.00 69.62 123 ASP A C 1
ATOM 968 O O . ASP A 1 123 ? 26.168 7.586 -19.437 1.00 69.62 123 ASP A O 1
ATOM 972 N N . LYS A 1 124 ? 26.024 6.096 -17.773 1.00 70.62 124 LYS A N 1
ATOM 973 C CA . LYS A 1 124 ? 27.412 5.624 -17.911 1.00 70.62 124 LYS A CA 1
ATOM 974 C C . LYS A 1 124 ? 27.664 4.889 -19.226 1.00 70.62 124 LYS A C 1
ATOM 976 O O . LYS A 1 124 ? 28.698 5.132 -19.846 1.00 70.62 124 LYS A O 1
ATOM 981 N N . ASP A 1 125 ? 26.755 4.008 -19.635 1.00 69.56 125 ASP A N 1
ATOM 982 C CA . ASP A 1 125 ? 26.905 3.217 -20.862 1.00 69.56 125 ASP A CA 1
ATOM 983 C C . ASP A 1 125 ? 26.807 4.110 -22.113 1.00 69.56 125 ASP A C 1
ATOM 985 O O . ASP A 1 125 ? 27.569 3.937 -23.065 1.00 69.56 125 ASP A O 1
ATOM 989 N N . TYR A 1 126 ? 25.951 5.138 -22.079 1.00 65.81 126 TYR A N 1
ATOM 990 C CA . TYR A 1 126 ? 25.835 6.137 -23.148 1.00 65.81 126 TYR A CA 1
ATOM 991 C C . TYR A 1 126 ? 27.116 6.965 -23.321 1.00 65.81 126 TYR A C 1
ATOM 993 O O . TYR A 1 126 ? 27.586 7.168 -24.439 1.00 65.81 126 TYR A O 1
ATOM 1001 N N . LEU A 1 127 ? 27.712 7.417 -22.213 1.00 68.25 127 LEU A N 1
ATOM 1002 C CA . LEU A 1 127 ? 28.965 8.179 -22.229 1.00 68.25 127 LEU A CA 1
ATOM 1003 C C . LEU A 1 127 ? 30.175 7.331 -22.646 1.00 68.25 127 LEU A C 1
ATOM 1005 O O . LEU A 1 127 ? 31.135 7.868 -23.197 1.00 68.25 127 LEU A O 1
ATOM 1009 N N . ALA A 1 128 ? 30.147 6.021 -22.390 1.00 67.50 128 ALA A N 1
ATOM 1010 C CA . ALA A 1 128 ? 31.202 5.101 -22.805 1.00 67.50 128 ALA A CA 1
ATOM 1011 C C . ALA A 1 128 ? 31.167 4.789 -24.312 1.00 67.50 128 ALA A C 1
ATOM 1013 O O . ALA A 1 128 ? 32.225 4.601 -24.899 1.00 67.50 128 ALA A O 1
ATOM 1014 N N . GLY A 1 129 ? 29.986 4.774 -24.941 1.00 61.34 129 GLY A N 1
ATOM 1015 C CA . GLY A 1 129 ? 29.833 4.548 -26.387 1.00 61.34 129 GLY A CA 1
ATOM 1016 C C . GLY A 1 129 ? 30.139 5.762 -27.277 1.00 61.34 129 GLY A C 1
ATOM 1017 O O . GLY A 1 129 ? 30.146 5.632 -28.497 1.00 61.34 129 GLY A O 1
ATOM 1018 N N . LEU A 1 130 ? 30.369 6.937 -26.682 1.00 62.44 130 LEU A N 1
ATOM 1019 C CA . LEU A 1 130 ? 30.720 8.188 -27.371 1.00 62.44 130 LEU A CA 1
ATOM 1020 C C . LEU A 1 130 ? 32.241 8.437 -27.470 1.00 62.44 130 LEU A C 1
ATOM 1022 O O . LEU A 1 130 ? 32.643 9.458 -28.028 1.00 62.44 130 LEU A O 1
ATOM 1026 N N . LYS A 1 131 ? 33.072 7.551 -26.909 1.00 49.19 131 LYS A N 1
ATOM 1027 C CA . LYS A 1 131 ? 34.542 7.584 -26.995 1.00 49.19 131 LYS A CA 1
ATOM 1028 C C . LYS A 1 131 ? 35.055 6.577 -28.013 1.00 49.19 131 LYS A C 1
ATOM 1030 O O . LYS A 1 131 ? 36.085 6.901 -28.640 1.00 49.19 131 LYS A O 1
#

Sequence (131 aa):
MQMRVREDDVVTDVAVQLLIIEGIPLLGLVYYLWHKRKMYLLERGVPEKDDSVARHERRIVNGIFLALAGVFMILTPKIAALAGIEAQLTFELLLASLIVFCAGVALLIGSGLLRYKAMRQYDKDYLAGLK

Secondary structure (DSSP, 8-state):
------HHHHHHHHHHHHHHHHHHHHHHHHHHHHHHHHHHHHHTT------HHHHHHHHHHHHHHHHHHHHHHHHHHHHHHHTT------HHHHHHHHHHHHHHHHHHHHHHHHHHHHHHHHHHHHHHTT-

pLDDT: mean 70.95, std 9.81, range [40.81, 85.81]

Foldseek 3Di:
DDPPPDPVVVLVVVLVVVLCVPVVVVVVVLVVVVVVVVVVCVVVVNPPPPDPVVVLVVLLSQLVSLLVSLVCLQCSQVVCVVVVRNHDDDPVSNVVSVVSNVSSVCSNVVSVVVVVVVVVVVVVVVVVVVD